Protein AF-A0AAV0MHI5-F1 (afdb_monomer_lite)

Secondary structure (DSSP, 8-state):
------HHHHHHHHHHHHHHHHTTS-HHHHHHHHHHHHHHHHHHHHHHHHHHHHHHHHGGGS----HHHHHHHHHHHHHHHHHHHHHHHHHHHHTTT-TTTHHHHHHHHHHHHHHHHHHHHHH---S-S-S----

pLDDT: mean 79.52, std 17.99, range [33.38, 97.94]

InterPro domains:
  IPR006501 Pectinesterase inhibitor domain [PF04043] (21-121)
  IPR006501 Pectinesterase inhibitor domain [SM00856] (3-121)
  IPR035513 Invertase/pectin methylesterase inhibitor domain superfamily [G3DSA:1.20.140.40] (9-124)
  IPR035513 Invertase/pectin methylesterase inhibitor domain superfamily [SSF101148] (19-124)
  IPR051955 Pectinesterase Inhibitor [PTHR31080] (26-121)

Radius of gyration: 19.54 Å; chains: 1; bounding box: 47×53×47 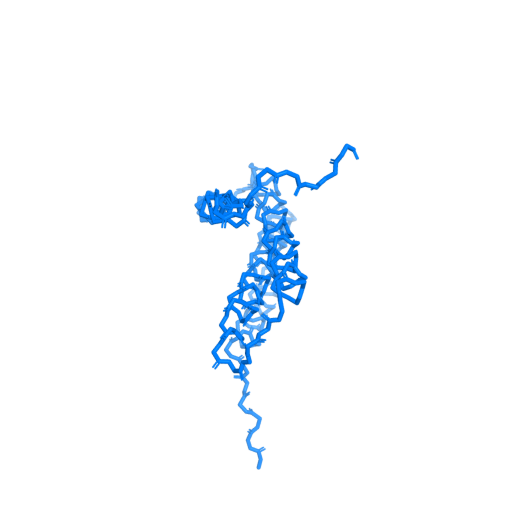Å

Structure (mmCIF, N/CA/C/O backbone):
data_AF-A0AAV0MHI5-F1
#
_entry.id   AF-A0AAV0MHI5-F1
#
loop_
_atom_site.group_PDB
_atom_site.id
_atom_site.type_symbol
_atom_site.label_atom_id
_atom_site.label_alt_id
_atom_site.label_comp_id
_atom_site.label_asym_id
_atom_site.label_entity_id
_atom_site.label_seq_id
_atom_site.pdbx_PDB_ins_code
_atom_site.Cartn_x
_atom_site.Cartn_y
_atom_site.Cartn_z
_atom_site.occupancy
_atom_site.B_iso_or_equiv
_atom_site.auth_seq_id
_atom_site.auth_comp_id
_atom_site.auth_asym_id
_atom_site.auth_atom_id
_atom_site.pdbx_PDB_model_num
ATOM 1 N N . MET A 1 1 ? 10.653 -30.980 13.758 1.00 33.38 1 MET A N 1
ATOM 2 C CA . MET A 1 1 ? 10.271 -29.552 13.690 1.00 33.38 1 MET A CA 1
ATOM 3 C C . MET A 1 1 ? 10.514 -29.053 12.274 1.00 33.38 1 MET A C 1
ATOM 5 O O . MET A 1 1 ? 11.602 -28.585 11.966 1.00 33.38 1 MET A O 1
ATOM 9 N N . GLU A 1 2 ? 9.534 -29.215 11.387 1.00 34.34 2 GLU A N 1
ATOM 10 C CA . GLU A 1 2 ? 9.604 -28.648 10.039 1.00 34.34 2 GLU A CA 1
ATOM 11 C C . GLU A 1 2 ? 9.382 -27.139 10.131 1.00 34.34 2 GLU A C 1
ATOM 13 O O . GLU A 1 2 ? 8.308 -26.674 10.524 1.00 34.34 2 GLU A O 1
ATOM 18 N N . ARG A 1 3 ? 10.409 -26.354 9.793 1.00 44.28 3 ARG A N 1
ATOM 19 C CA . ARG A 1 3 ? 10.233 -24.923 9.544 1.00 44.28 3 ARG A CA 1
ATOM 20 C C . ARG A 1 3 ? 9.360 -24.800 8.298 1.00 44.28 3 ARG A C 1
ATOM 22 O O . ARG A 1 3 ? 9.880 -24.840 7.187 1.00 44.28 3 ARG A O 1
ATOM 29 N N . ARG A 1 4 ? 8.041 -24.665 8.460 1.00 44.16 4 ARG A N 1
ATOM 30 C CA . ARG A 1 4 ? 7.186 -24.225 7.353 1.00 44.16 4 ARG A CA 1
ATOM 31 C C . ARG A 1 4 ? 7.701 -22.859 6.910 1.00 44.16 4 ARG A C 1
ATOM 33 O O . ARG A 1 4 ? 7.543 -21.876 7.633 1.00 44.16 4 ARG A O 1
ATOM 40 N N . LEU A 1 5 ? 8.357 -22.807 5.753 1.00 47.56 5 LEU A N 1
ATOM 41 C CA . LEU A 1 5 ? 8.692 -21.548 5.102 1.00 47.56 5 LEU A CA 1
ATOM 42 C C . LEU A 1 5 ? 7.381 -20.781 4.906 1.00 47.56 5 LEU A C 1
ATOM 44 O O . LEU A 1 5 ? 6.459 -21.273 4.257 1.00 47.56 5 LEU A O 1
ATOM 48 N N . HIS A 1 6 ? 7.279 -19.591 5.498 1.00 57.53 6 HIS A N 1
ATOM 49 C CA . HIS A 1 6 ? 6.133 -18.717 5.273 1.00 57.53 6 HIS A CA 1
ATOM 50 C C . HIS A 1 6 ? 6.045 -18.433 3.757 1.00 57.53 6 HIS A C 1
ATOM 52 O O . HIS A 1 6 ? 7.084 -18.145 3.160 1.00 57.53 6 HIS A O 1
ATOM 58 N N . PRO A 1 7 ? 4.867 -18.477 3.110 1.00 58.06 7 PRO A N 1
ATOM 59 C CA . PRO A 1 7 ? 4.738 -18.288 1.657 1.00 58.06 7 PRO A CA 1
ATOM 60 C C . PRO A 1 7 ? 5.420 -17.007 1.139 1.00 58.06 7 PRO A C 1
ATOM 62 O O . PRO A 1 7 ? 6.052 -17.012 0.085 1.00 58.06 7 PRO A O 1
ATOM 65 N N . LEU A 1 8 ? 5.396 -15.941 1.948 1.00 54.69 8 LEU A N 1
ATOM 66 C CA . LEU A 1 8 ? 6.099 -14.676 1.693 1.00 54.69 8 LEU A CA 1
ATOM 67 C C . LEU A 1 8 ? 7.632 -14.824 1.667 1.00 54.69 8 LEU A C 1
ATOM 69 O O . LEU A 1 8 ? 8.311 -14.179 0.876 1.00 54.69 8 LEU A O 1
ATOM 73 N N . GLN A 1 9 ? 8.204 -15.698 2.497 1.00 65.12 9 GLN A N 1
ATOM 74 C CA . GLN A 1 9 ? 9.649 -15.960 2.529 1.00 65.12 9 GLN A CA 1
ATOM 75 C C . GLN A 1 9 ? 10.115 -16.731 1.288 1.00 65.12 9 GLN A C 1
ATOM 77 O O . GLN A 1 9 ? 11.209 -16.474 0.781 1.00 65.12 9 GLN A O 1
ATOM 82 N N . LEU A 1 10 ? 9.269 -17.632 0.7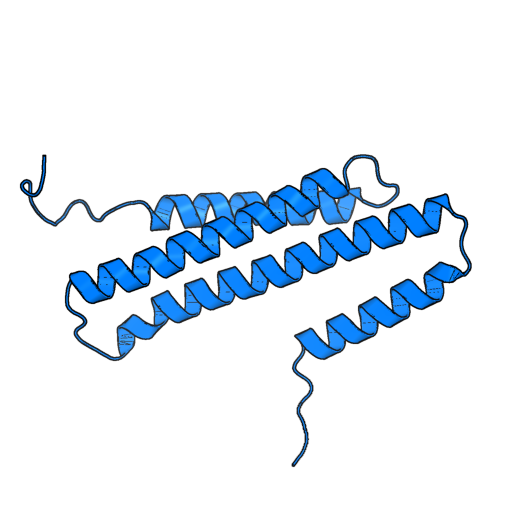75 1.00 58.91 10 LEU A N 1
ATOM 83 C CA . LEU A 1 10 ? 9.519 -18.351 -0.474 1.00 58.91 10 LEU A CA 1
ATOM 84 C C . LEU A 1 10 ? 9.454 -17.401 -1.683 1.00 58.91 10 LEU A C 1
ATOM 86 O O . LEU A 1 10 ? 10.345 -17.430 -2.529 1.00 58.91 10 LEU A O 1
ATOM 90 N N . GLN A 1 11 ? 8.471 -16.493 -1.721 1.00 63.03 11 GLN A N 1
ATOM 91 C CA . GLN A 1 11 ? 8.389 -15.450 -2.753 1.00 63.03 11 GLN A CA 1
ATOM 92 C C . GLN A 1 11 ? 9.590 -14.495 -2.722 1.00 63.03 11 GLN A C 1
ATOM 94 O O . GLN A 1 11 ? 10.148 -14.170 -3.772 1.00 63.03 11 GLN A O 1
ATOM 99 N N . ARG A 1 12 ? 10.048 -14.099 -1.528 1.00 67.00 12 ARG A N 1
ATOM 100 C CA . ARG A 1 12 ? 11.263 -13.285 -1.358 1.00 67.00 12 ARG A CA 1
ATOM 101 C C . ARG A 1 12 ? 12.512 -13.986 -1.895 1.00 67.00 12 ARG A C 1
ATOM 103 O O . ARG A 1 12 ? 13.326 -13.341 -2.553 1.00 67.00 12 ARG A O 1
ATOM 110 N N . HIS A 1 13 ? 12.654 -15.294 -1.670 1.00 68.00 13 HIS A N 1
ATOM 111 C CA . HIS A 1 13 ? 13.767 -16.076 -2.220 1.00 68.00 13 HIS A CA 1
ATOM 112 C C . HIS A 1 13 ? 13.701 -16.191 -3.745 1.00 68.00 13 HIS A C 1
ATOM 114 O O . HIS A 1 13 ? 14.692 -15.906 -4.413 1.00 68.00 13 HIS A O 1
ATOM 120 N N . ALA A 1 14 ? 12.539 -16.532 -4.307 1.00 68.88 14 ALA A N 1
ATOM 121 C CA . ALA A 1 14 ? 12.359 -16.626 -5.756 1.00 68.88 14 ALA A CA 1
ATOM 122 C C . ALA A 1 14 ? 12.661 -15.291 -6.466 1.00 68.88 14 ALA A C 1
ATOM 124 O O . ALA A 1 14 ? 13.328 -15.273 -7.498 1.00 68.88 14 ALA A O 1
ATOM 125 N N . ARG A 1 15 ? 12.263 -14.157 -5.872 1.00 68.62 15 ARG A N 1
ATOM 126 C CA . ARG A 1 15 ? 12.612 -12.812 -6.363 1.00 68.62 15 ARG A CA 1
ATOM 127 C C . ARG A 1 15 ? 14.110 -12.528 -6.358 1.00 68.62 15 ARG A C 1
ATOM 129 O O . ARG A 1 15 ? 14.610 -11.933 -7.307 1.00 68.62 15 ARG A O 1
ATOM 136 N N . ARG A 1 16 ? 14.826 -12.927 -5.301 1.00 69.62 16 ARG A N 1
ATOM 137 C CA . ARG A 1 16 ? 16.289 -12.761 -5.229 1.00 69.62 16 ARG A CA 1
ATOM 138 C C . ARG A 1 16 ? 16.995 -13.562 -6.318 1.00 69.62 16 ARG A C 1
ATOM 140 O O . ARG A 1 16 ? 17.931 -13.056 -6.926 1.00 69.62 16 ARG A O 1
ATOM 147 N N . LEU A 1 17 ? 16.520 -14.777 -6.585 1.00 70.81 17 LEU A N 1
ATOM 148 C CA . LEU A 1 17 ? 17.050 -15.620 -7.656 1.00 70.81 17 LEU A CA 1
ATOM 149 C C . LEU A 1 17 ? 16.790 -15.004 -9.038 1.00 70.81 17 LEU A C 1
ATOM 151 O O . LEU A 1 17 ? 17.706 -14.950 -9.851 1.00 70.81 17 LEU A O 1
ATOM 155 N N . LEU A 1 18 ? 15.594 -14.451 -9.268 1.00 70.31 18 LEU A N 1
ATOM 156 C CA . LEU A 1 18 ? 15.270 -13.731 -10.504 1.00 70.31 18 LEU A CA 1
ATOM 157 C C . LEU A 1 18 ? 16.198 -12.523 -10.731 1.00 70.31 18 LEU A C 1
ATOM 159 O O . LEU A 1 18 ? 16.702 -12.338 -11.835 1.00 70.31 18 LEU A O 1
ATOM 163 N N . TYR A 1 19 ? 16.469 -11.733 -9.686 1.00 65.94 19 TYR A N 1
ATOM 164 C CA . TYR A 1 19 ? 17.411 -10.608 -9.757 1.00 65.94 19 TYR A CA 1
ATOM 165 C C . TYR A 1 19 ? 18.838 -11.068 -10.090 1.00 65.94 19 TYR A C 1
ATOM 167 O O . TYR A 1 19 ? 19.507 -10.468 -10.928 1.00 65.94 19 TYR A O 1
ATOM 175 N N . ALA A 1 20 ? 19.290 -12.173 -9.489 1.00 68.81 20 ALA A N 1
ATOM 176 C CA . ALA A 1 20 ? 20.602 -12.743 -9.776 1.00 68.81 20 ALA A CA 1
ATOM 177 C C . ALA A 1 20 ? 20.733 -13.205 -11.238 1.00 68.81 20 ALA A C 1
ATOM 179 O O . ALA A 1 20 ? 21.796 -13.036 -11.825 1.00 68.81 20 ALA A O 1
ATOM 180 N N . SER A 1 21 ? 19.676 -13.725 -11.865 1.00 64.56 21 SER A N 1
ATOM 181 C CA . SER A 1 21 ? 19.699 -14.100 -13.289 1.00 64.56 21 SER A CA 1
ATOM 182 C C . SER A 1 21 ? 19.771 -12.892 -14.231 1.00 64.56 21 SER A C 1
ATOM 184 O O . SER A 1 21 ? 20.384 -12.981 -15.291 1.00 64.56 21 SER A O 1
ATOM 186 N N . LEU A 1 22 ? 19.209 -11.748 -13.831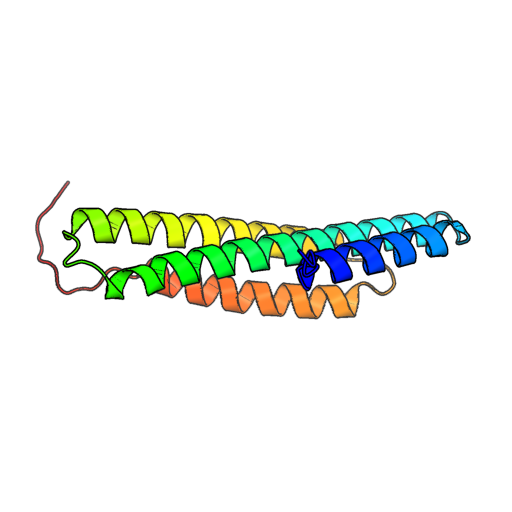 1.00 62.84 22 LEU A N 1
ATOM 187 C CA . LEU A 1 22 ? 19.245 -10.502 -14.607 1.00 62.84 22 LEU A CA 1
ATOM 188 C C . LEU A 1 22 ? 20.629 -9.830 -14.605 1.00 62.84 22 LEU A C 1
ATOM 190 O O . LEU A 1 22 ? 20.881 -8.976 -15.447 1.00 62.84 22 LEU A O 1
ATOM 194 N N . SER A 1 23 ? 21.550 -10.260 -13.731 1.00 60.94 23 SER A N 1
ATOM 195 C CA . SER A 1 23 ? 22.950 -9.793 -13.678 1.00 60.94 23 SER A CA 1
ATOM 196 C C . SER A 1 23 ? 23.748 -9.993 -14.979 1.00 60.94 23 SER A C 1
ATOM 198 O O . SER A 1 23 ? 24.799 -9.381 -15.145 1.00 60.94 23 SER A O 1
ATOM 200 N N . HIS A 1 24 ? 23.249 -10.822 -15.904 1.00 63.88 24 HIS A N 1
ATOM 201 C CA . HIS A 1 24 ? 23.832 -11.062 -17.230 1.00 63.88 24 HIS A CA 1
ATOM 202 C C . HIS A 1 24 ? 23.282 -10.127 -18.333 1.00 63.88 24 HIS A C 1
ATOM 204 O O . HIS A 1 24 ? 23.626 -10.297 -19.502 1.00 63.88 24 HIS A O 1
ATOM 210 N N . CYS A 1 25 ? 22.424 -9.158 -17.994 1.00 62.16 25 CYS A N 1
ATOM 211 C CA . CYS A 1 25 ? 21.810 -8.215 -18.937 1.00 62.16 25 CYS A CA 1
ATOM 212 C C . CYS A 1 25 ? 22.519 -6.842 -18.955 1.00 62.16 25 CYS A C 1
ATOM 214 O O . CYS A 1 25 ? 23.420 -6.573 -18.161 1.00 62.16 25 CYS A O 1
ATOM 216 N N . SER A 1 26 ? 22.131 -5.958 -19.883 1.00 71.44 26 SER A N 1
ATOM 217 C CA . SER A 1 26 ? 22.745 -4.631 -20.044 1.00 71.44 26 SER A CA 1
ATOM 218 C C . SER A 1 26 ? 22.549 -3.730 -18.808 1.00 71.44 26 SER A C 1
ATOM 220 O O . SER A 1 26 ? 21.620 -3.921 -18.028 1.00 71.44 26 SER A O 1
ATOM 222 N N . ASN A 1 27 ? 23.372 -2.686 -18.633 1.00 71.38 27 ASN A N 1
ATOM 223 C CA . ASN A 1 27 ? 23.247 -1.753 -17.494 1.00 71.38 27 ASN A CA 1
ATOM 224 C C . ASN A 1 27 ? 21.855 -1.095 -17.376 1.00 71.38 27 ASN A C 1
ATOM 226 O O . ASN A 1 27 ? 21.391 -0.811 -16.269 1.00 71.38 27 ASN A O 1
ATOM 230 N N . THR A 1 28 ? 21.177 -0.850 -18.500 1.00 67.44 28 THR A N 1
ATOM 231 C CA . THR A 1 28 ? 19.798 -0.340 -18.522 1.00 67.44 28 THR A CA 1
ATOM 232 C C . THR A 1 28 ? 18.800 -1.379 -18.026 1.00 67.44 28 THR A C 1
ATOM 234 O O . THR A 1 28 ? 17.899 -1.031 -17.261 1.00 67.44 28 THR A O 1
ATOM 237 N N . ASP A 1 29 ? 19.005 -2.649 -18.376 1.00 75.12 29 ASP A N 1
ATOM 238 C CA . ASP A 1 29 ? 18.179 -3.761 -17.899 1.00 75.12 29 ASP A CA 1
ATOM 239 C C . ASP A 1 29 ? 18.397 -4.010 -16.404 1.00 75.12 29 ASP A C 1
ATOM 241 O O . ASP A 1 29 ? 17.436 -4.251 -15.681 1.00 75.12 29 ASP A O 1
ATOM 245 N N . LEU A 1 30 ? 19.633 -3.867 -15.910 1.00 80.62 30 LEU A N 1
ATOM 246 C CA . LEU A 1 30 ? 19.952 -3.972 -14.481 1.00 80.62 30 LEU A CA 1
ATOM 247 C C . LEU A 1 30 ? 19.264 -2.883 -13.659 1.00 80.62 30 LEU A C 1
ATOM 249 O O . LEU A 1 30 ? 18.678 -3.169 -12.613 1.00 80.62 30 LEU A O 1
ATOM 253 N N . ARG A 1 31 ? 19.295 -1.631 -14.133 1.00 80.56 31 ARG A N 1
ATOM 254 C CA . ARG A 1 31 ? 18.601 -0.527 -13.461 1.00 80.56 31 ARG A CA 1
ATOM 255 C C . ARG A 1 31 ? 17.090 -0.746 -13.473 1.00 80.56 31 ARG A C 1
ATOM 257 O O . ARG A 1 31 ? 16.466 -0.616 -12.425 1.00 80.56 31 ARG A O 1
ATOM 264 N N . ALA A 1 32 ? 16.519 -1.124 -14.617 1.00 85.19 32 ALA A N 1
ATOM 265 C CA . ALA A 1 32 ? 15.099 -1.445 -14.717 1.00 85.19 32 ALA A CA 1
ATOM 266 C C . ALA A 1 32 ? 14.713 -2.592 -13.769 1.00 85.19 32 ALA A C 1
ATOM 268 O O . ALA A 1 32 ? 13.751 -2.469 -13.013 1.00 85.19 32 ALA A O 1
ATOM 269 N N . ALA A 1 33 ? 15.503 -3.667 -13.735 1.00 84.69 33 ALA A N 1
ATOM 270 C CA . ALA A 1 33 ? 15.313 -4.800 -12.838 1.00 84.69 33 ALA A CA 1
ATOM 271 C C . ALA A 1 33 ? 15.364 -4.399 -11.358 1.00 84.69 33 ALA A C 1
ATOM 273 O O . ALA A 1 33 ? 14.495 -4.815 -10.591 1.00 84.69 33 ALA A O 1
ATOM 274 N N . SER A 1 34 ? 16.337 -3.572 -10.958 1.00 86.81 34 SER A N 1
ATOM 275 C CA . SER A 1 34 ? 16.443 -3.050 -9.589 1.00 86.81 34 SER A CA 1
ATOM 276 C C . SER A 1 34 ? 15.221 -2.218 -9.221 1.00 86.81 34 SER A C 1
ATOM 278 O O . SER A 1 34 ? 14.599 -2.458 -8.195 1.00 86.81 34 SER A O 1
ATOM 280 N N . THR A 1 35 ? 14.809 -1.290 -10.084 1.00 90.62 35 THR A N 1
ATOM 281 C CA . THR A 1 35 ? 13.644 -0.442 -9.818 1.00 90.62 35 THR A CA 1
ATOM 282 C C . THR A 1 35 ? 12.351 -1.252 -9.715 1.00 90.62 35 THR A C 1
ATOM 284 O O . THR A 1 35 ? 11.521 -0.996 -8.840 1.00 90.62 35 THR A O 1
ATOM 287 N N . LEU A 1 36 ? 12.179 -2.263 -10.573 1.00 89.94 36 LEU A N 1
ATOM 288 C CA . LEU A 1 36 ? 11.056 -3.192 -10.469 1.00 89.94 36 LEU A CA 1
ATOM 289 C C . LEU A 1 36 ? 11.122 -3.984 -9.162 1.00 89.94 36 LEU A C 1
ATOM 291 O O . LEU A 1 36 ? 10.095 -4.107 -8.501 1.00 89.94 36 LEU A O 1
ATOM 295 N N . HIS A 1 37 ? 12.301 -4.470 -8.762 1.00 88.00 37 HIS A N 1
ATOM 296 C CA . HIS A 1 37 ? 12.513 -5.168 -7.492 1.00 88.00 37 HIS A CA 1
ATOM 297 C C . HIS A 1 37 ? 12.144 -4.301 -6.280 1.00 88.00 37 HIS A C 1
ATOM 299 O O . HIS A 1 37 ? 11.417 -4.765 -5.401 1.00 88.00 37 HIS A O 1
ATOM 305 N N . ASP A 1 38 ? 12.570 -3.041 -6.261 1.00 91.62 38 ASP A N 1
ATOM 306 C CA . ASP A 1 38 ? 12.280 -2.101 -5.176 1.00 91.62 38 ASP A CA 1
ATOM 307 C C . ASP A 1 38 ? 10.775 -1.815 -5.071 1.00 91.62 38 ASP A C 1
ATOM 309 O O . ASP A 1 38 ? 10.193 -1.864 -3.987 1.00 91.62 38 ASP A O 1
ATOM 313 N N . CYS A 1 39 ? 10.104 -1.598 -6.207 1.00 94.81 39 CYS A N 1
ATOM 314 C CA . CYS A 1 39 ? 8.648 -1.420 -6.269 1.00 94.81 39 CYS A CA 1
ATOM 315 C C . CYS A 1 39 ? 7.919 -2.648 -5.710 1.00 94.81 39 CYS A C 1
ATOM 317 O O . CYS A 1 39 ? 7.029 -2.558 -4.867 1.00 94.81 39 CYS A O 1
ATOM 319 N N . LEU A 1 40 ? 8.355 -3.821 -6.149 1.00 91.62 40 LEU A N 1
ATOM 320 C CA . LEU A 1 40 ? 7.866 -5.110 -5.706 1.00 91.62 40 LEU A CA 1
ATOM 321 C C . LEU A 1 40 ? 8.059 -5.308 -4.186 1.00 91.62 40 LEU A C 1
ATOM 323 O O . LEU A 1 40 ? 7.145 -5.804 -3.526 1.00 91.62 40 LEU A O 1
ATOM 327 N N . SER A 1 41 ? 9.183 -4.871 -3.611 1.00 91.75 41 SER A N 1
ATOM 328 C CA . SER A 1 41 ? 9.407 -4.873 -2.158 1.00 91.75 41 SER A CA 1
ATOM 329 C C . SER A 1 41 ? 8.502 -3.883 -1.418 1.00 91.75 41 SER A C 1
ATOM 331 O O . SER A 1 41 ? 8.005 -4.199 -0.339 1.00 91.75 41 SER A O 1
ATOM 333 N N . ASN A 1 42 ? 8.247 -2.704 -1.988 1.00 95.00 42 ASN A N 1
ATOM 334 C CA . ASN A 1 42 ? 7.309 -1.738 -1.411 1.00 95.00 42 ASN A CA 1
ATOM 335 C C . ASN A 1 42 ? 5.883 -2.304 -1.348 1.00 95.00 42 ASN A C 1
ATOM 337 O O . ASN A 1 42 ? 5.203 -2.127 -0.339 1.00 95.00 42 ASN A O 1
ATOM 341 N N . LEU A 1 43 ? 5.439 -3.032 -2.377 1.00 94.50 43 LEU A N 1
ATOM 342 C CA . LEU A 1 43 ? 4.130 -3.695 -2.363 1.00 94.50 43 LEU A CA 1
ATOM 343 C C . LEU A 1 43 ? 4.044 -4.808 -1.309 1.00 94.50 43 LEU A C 1
ATOM 345 O O . LEU A 1 43 ? 3.004 -4.947 -0.668 1.00 94.50 43 LEU A O 1
ATOM 349 N N . ASP A 1 44 ? 5.125 -5.563 -1.079 1.00 93.94 44 ASP A N 1
ATOM 350 C CA . ASP A 1 44 ? 5.169 -6.548 0.012 1.00 93.94 44 ASP A CA 1
ATOM 351 C C . ASP A 1 44 ? 5.011 -5.860 1.377 1.00 93.94 44 ASP A C 1
ATOM 353 O O . ASP A 1 44 ? 4.217 -6.306 2.204 1.00 93.94 44 ASP A O 1
ATOM 357 N N . ASN A 1 45 ? 5.727 -4.752 1.599 1.00 93.81 45 ASN A N 1
ATOM 358 C CA . ASN A 1 45 ? 5.615 -3.974 2.833 1.00 93.81 45 ASN A CA 1
ATOM 359 C C . ASN A 1 45 ? 4.195 -3.406 2.997 1.00 93.81 45 ASN A C 1
ATOM 361 O O . ASN A 1 45 ? 3.613 -3.506 4.072 1.00 93.81 45 ASN A O 1
ATOM 365 N N . ALA A 1 46 ? 3.592 -2.867 1.931 1.00 96.62 46 ALA A N 1
ATOM 366 C CA . ALA A 1 46 ? 2.204 -2.402 1.959 1.00 96.62 46 ALA A CA 1
ATOM 367 C C . ALA A 1 46 ? 1.227 -3.521 2.360 1.00 96.62 46 ALA A C 1
ATOM 369 O O . ALA A 1 46 ? 0.347 -3.308 3.195 1.00 96.62 46 ALA A O 1
ATOM 370 N N . ALA A 1 47 ? 1.410 -4.734 1.830 1.00 96.56 47 ALA A N 1
ATOM 371 C CA . ALA A 1 47 ? 0.591 -5.885 2.195 1.00 96.56 47 ALA A CA 1
ATOM 372 C C . ALA A 1 47 ? 0.737 -6.266 3.680 1.00 96.56 47 ALA A C 1
ATOM 374 O O . ALA A 1 47 ? -0.261 -6.605 4.322 1.00 96.56 47 ALA A O 1
ATOM 375 N N . GLU A 1 48 ? 1.947 -6.189 4.243 1.00 95.31 48 GLU A N 1
ATOM 376 C CA . GLU A 1 48 ? 2.188 -6.420 5.674 1.00 95.31 48 GLU A CA 1
ATOM 377 C C . GLU A 1 48 ? 1.452 -5.393 6.551 1.00 95.31 48 GLU A C 1
ATOM 379 O O . GLU A 1 48 ? 0.749 -5.787 7.486 1.00 95.31 48 GLU A O 1
ATOM 384 N N . GLU A 1 49 ? 1.512 -4.105 6.203 1.00 96.69 49 GLU A N 1
ATOM 385 C CA . GLU A 1 49 ? 0.812 -3.020 6.910 1.00 96.69 49 GLU A CA 1
ATOM 386 C C . GLU A 1 49 ? -0.721 -3.161 6.846 1.00 96.69 49 GLU A C 1
ATOM 388 O O . GLU A 1 49 ? -1.436 -2.996 7.846 1.00 96.69 49 GLU A O 1
ATOM 393 N N . ILE A 1 50 ? -1.255 -3.544 5.680 1.00 96.44 50 ILE A N 1
ATOM 394 C CA . ILE A 1 50 ? -2.687 -3.828 5.499 1.00 96.44 50 ILE A CA 1
ATOM 395 C C . ILE A 1 50 ? -3.097 -5.041 6.346 1.00 96.44 50 ILE A C 1
ATOM 397 O O . ILE A 1 50 ? -4.121 -5.013 7.035 1.00 96.44 50 ILE A O 1
ATOM 401 N N . CYS A 1 51 ? -2.293 -6.107 6.358 1.00 95.38 51 CYS A N 1
ATOM 402 C CA . CYS A 1 51 ? -2.557 -7.284 7.187 1.00 95.38 51 CYS A CA 1
ATOM 403 C C . CYS A 1 51 ? -2.511 -6.954 8.686 1.00 95.38 51 CYS A C 1
ATOM 405 O O . CYS A 1 51 ? -3.371 -7.423 9.442 1.00 95.38 51 CYS A O 1
ATOM 407 N N . GLY A 1 52 ? -1.560 -6.119 9.115 1.00 92.81 52 GLY A N 1
ATOM 408 C CA . GLY A 1 52 ? -1.496 -5.568 10.468 1.00 92.81 52 GLY A CA 1
ATOM 409 C C . GLY A 1 52 ? -2.784 -4.832 10.827 1.00 92.81 52 GLY A C 1
ATOM 410 O O . GLY A 1 52 ? -3.432 -5.152 11.828 1.00 92.81 52 GLY A O 1
ATOM 411 N N . SER A 1 53 ? -3.229 -3.935 9.947 1.00 93.50 53 SER A N 1
ATOM 412 C CA . SER A 1 53 ? -4.470 -3.164 10.094 1.00 93.50 53 SER A CA 1
ATOM 413 C C . SER A 1 53 ? -5.693 -4.066 10.269 1.00 93.50 53 SER A C 1
ATOM 415 O O . SER A 1 53 ? -6.491 -3.884 11.193 1.00 93.50 53 SER A O 1
ATOM 417 N N . LEU A 1 54 ? -5.818 -5.107 9.443 1.00 92.75 54 LEU A N 1
ATOM 418 C CA . LEU A 1 54 ? -6.894 -6.096 9.550 1.00 92.75 54 LEU A CA 1
ATOM 419 C C . LEU A 1 54 ? -6.838 -6.874 10.870 1.00 92.75 54 LEU A C 1
ATOM 421 O O . LEU A 1 54 ? -7.877 -7.110 11.491 1.00 92.75 54 LEU A O 1
ATOM 425 N N . LYS A 1 55 ? -5.643 -7.260 11.329 1.00 91.06 55 LYS A N 1
ATOM 426 C CA . LYS A 1 55 ? -5.460 -7.939 12.620 1.00 91.06 55 LYS A CA 1
ATOM 427 C C . LYS A 1 55 ? -5.908 -7.044 13.777 1.00 91.06 55 LYS A C 1
ATOM 429 O O . LYS A 1 55 ? -6.638 -7.517 14.647 1.00 91.06 55 LYS A O 1
ATOM 434 N N . GLN A 1 56 ? -5.554 -5.760 13.748 1.00 88.50 56 GLN A N 1
ATOM 435 C CA . GLN A 1 56 ? -5.970 -4.780 14.753 1.00 88.50 56 GLN A CA 1
ATOM 436 C C . GLN A 1 56 ? -7.490 -4.595 14.787 1.00 88.50 56 GLN A C 1
ATOM 438 O O . GLN A 1 56 ? -8.071 -4.516 15.868 1.00 88.50 56 GLN A O 1
ATOM 443 N N . MET A 1 57 ? -8.150 -4.600 13.623 1.00 86.50 57 MET A N 1
ATOM 444 C CA . MET A 1 57 ? -9.614 -4.551 13.534 1.00 86.50 57 MET A CA 1
ATOM 445 C C . MET A 1 57 ? -10.291 -5.832 14.046 1.00 86.50 57 MET A C 1
ATOM 447 O O . MET A 1 57 ? -11.359 -5.753 14.649 1.00 86.50 57 MET A O 1
ATOM 451 N N . ARG A 1 58 ? -9.686 -7.011 13.851 1.00 85.00 58 ARG A N 1
ATOM 452 C CA . ARG A 1 58 ? -10.238 -8.308 14.300 1.00 85.00 58 ARG A CA 1
ATOM 453 C C . ARG A 1 58 ? -10.105 -8.556 15.802 1.00 85.00 58 ARG A C 1
ATOM 455 O O . ARG A 1 58 ? -10.921 -9.281 16.364 1.00 85.00 58 ARG A O 1
ATOM 462 N N . GLN A 1 59 ? -9.135 -7.931 16.470 1.00 79.25 59 GLN A N 1
ATOM 463 C CA . GLN A 1 59 ? -8.942 -8.047 17.926 1.00 79.25 59 GLN A CA 1
ATOM 464 C C . GLN A 1 59 ? -10.152 -7.568 18.760 1.00 79.25 59 GLN A C 1
ATOM 466 O O . GLN A 1 59 ? -10.222 -7.842 19.955 1.00 79.25 59 GLN A O 1
ATOM 471 N N . ARG A 1 60 ? -11.150 -6.943 18.123 1.00 59.66 60 ARG A N 1
ATOM 472 C CA . ARG A 1 60 ? -12.447 -6.553 18.699 1.00 59.66 60 ARG A CA 1
ATOM 473 C C . ARG A 1 60 ? -13.286 -7.704 19.258 1.00 59.66 60 ARG A C 1
ATOM 475 O O . ARG A 1 60 ? -14.159 -7.451 20.078 1.00 59.66 60 ARG A O 1
ATOM 482 N N . GLY A 1 61 ? -13.046 -8.945 18.833 1.00 51.44 61 GLY A N 1
ATOM 483 C CA . GLY A 1 61 ? -13.825 -10.101 19.292 1.00 51.44 61 GLY A CA 1
ATOM 484 C C . GLY A 1 61 ? -13.535 -10.559 20.728 1.00 51.44 61 GLY A C 1
ATOM 485 O O . GLY A 1 61 ? -14.281 -11.384 21.242 1.00 51.44 61 GLY A O 1
ATOM 486 N N . ALA A 1 62 ? -12.470 -10.063 21.373 1.00 50.97 62 ALA A N 1
ATOM 487 C CA . ALA A 1 62 ? -11.963 -10.658 22.613 1.00 50.97 62 ALA A CA 1
ATOM 488 C C . ALA A 1 62 ? -12.262 -9.866 23.896 1.00 50.97 62 ALA A C 1
ATOM 490 O O . ALA A 1 62 ? -12.284 -10.456 24.972 1.00 50.97 62 ALA A O 1
ATOM 491 N N . THR A 1 63 ? -12.493 -8.553 23.835 1.00 49.47 63 THR A N 1
ATOM 492 C CA . THR A 1 63 ? -12.653 -7.745 25.052 1.00 49.47 63 THR A CA 1
ATOM 493 C C . THR A 1 63 ? -13.617 -6.587 24.835 1.00 49.47 63 THR A C 1
ATOM 495 O O . THR A 1 63 ? -13.617 -5.941 23.789 1.00 49.47 63 THR A O 1
ATOM 498 N N . ARG A 1 64 ? -14.437 -6.303 25.856 1.00 55.66 64 ARG A N 1
ATOM 499 C CA . ARG A 1 64 ? -15.239 -5.0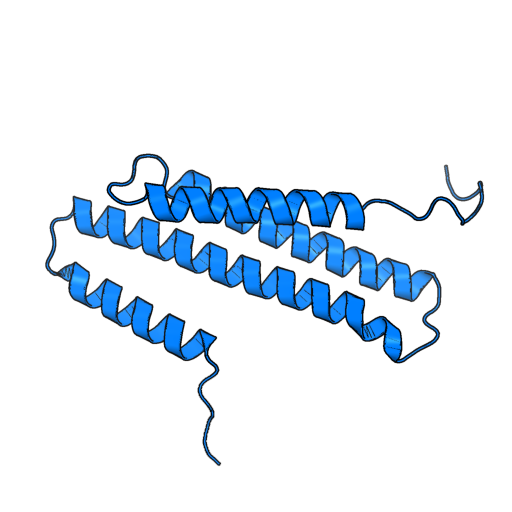76 26.009 1.00 55.66 64 ARG A CA 1
ATOM 500 C C . ARG A 1 64 ? -14.296 -3.872 26.158 1.00 55.66 64 ARG A C 1
ATOM 502 O O . ARG A 1 64 ? -14.186 -3.292 27.233 1.00 55.66 64 ARG A O 1
ATOM 509 N N . ALA A 1 65 ? -13.535 -3.569 25.111 1.00 58.56 65 ALA A N 1
ATOM 510 C CA . ALA A 1 65 ? -12.537 -2.518 25.112 1.00 58.56 65 ALA A CA 1
ATOM 511 C C . ALA A 1 65 ? -13.231 -1.171 25.346 1.00 58.56 65 ALA A C 1
ATOM 513 O O . ALA A 1 65 ? -14.232 -0.859 24.698 1.00 58.56 65 ALA A O 1
ATOM 514 N N . SER A 1 66 ? -12.710 -0.387 26.292 1.00 71.00 66 SER A N 1
ATOM 515 C CA . SER A 1 66 ? -13.164 0.983 26.530 1.00 71.00 66 SER A CA 1
ATOM 516 C C . SER A 1 66 ? -13.087 1.805 25.235 1.00 71.00 66 SER A C 1
ATOM 518 O O . SER A 1 66 ? -12.316 1.492 24.322 1.00 71.00 66 SER A O 1
ATOM 520 N N . GLY A 1 67 ? -13.863 2.891 25.144 1.00 76.69 67 GLY A N 1
ATOM 521 C CA . GLY A 1 67 ? -13.820 3.783 23.978 1.00 76.69 67 GLY A CA 1
ATOM 522 C C . GLY A 1 67 ? -12.411 4.318 23.677 1.00 76.69 67 GLY A C 1
ATOM 523 O O . GLY A 1 67 ? -12.073 4.558 22.521 1.00 76.69 67 GLY A O 1
ATOM 524 N N . GLU A 1 68 ? -11.560 4.439 24.694 1.00 80.56 68 GLU A N 1
ATOM 525 C CA . GLU A 1 68 ? -10.158 4.834 24.555 1.00 80.56 68 GLU A CA 1
ATOM 526 C C . GLU A 1 68 ? -9.289 3.737 23.931 1.00 80.56 68 GLU A C 1
ATOM 528 O O . GLU A 1 68 ? -8.576 4.001 22.961 1.00 80.56 68 GLU A O 1
ATOM 533 N N . ALA A 1 69 ? -9.414 2.490 24.396 1.00 80.56 69 ALA A N 1
ATOM 534 C CA . ALA A 1 69 ? -8.727 1.356 23.785 1.00 80.56 69 ALA A CA 1
ATOM 535 C C . ALA A 1 69 ? -9.135 1.198 22.312 1.00 80.56 69 ALA A C 1
ATOM 537 O O . ALA A 1 69 ? -8.282 1.017 21.448 1.00 80.56 69 ALA A O 1
ATOM 538 N N . PHE A 1 70 ? -10.420 1.372 21.991 1.00 81.12 70 PHE A N 1
ATOM 539 C CA . PHE A 1 70 ? -10.894 1.397 20.607 1.00 81.12 70 PHE A CA 1
ATOM 540 C C . PHE A 1 70 ? -10.244 2.511 19.778 1.00 81.12 70 PHE A C 1
ATOM 542 O O . PHE A 1 70 ? -9.829 2.274 18.643 1.00 81.12 70 PHE A O 1
ATOM 549 N N . ARG A 1 71 ? -10.149 3.730 20.324 1.00 84.00 71 ARG A N 1
ATOM 550 C CA . ARG A 1 71 ? -9.512 4.865 19.641 1.00 84.00 71 ARG A CA 1
ATOM 551 C C . ARG A 1 71 ? -8.040 4.594 19.359 1.00 84.00 71 ARG A C 1
ATOM 553 O O . ARG A 1 71 ? -7.604 4.865 18.246 1.00 84.00 71 ARG A O 1
ATOM 560 N N . PHE A 1 72 ? -7.317 4.024 20.319 1.00 85.06 72 PHE A N 1
ATOM 561 C CA . PHE A 1 72 ? -5.910 3.660 20.157 1.00 85.06 72 PHE A CA 1
ATOM 562 C C . PHE A 1 72 ? -5.711 2.559 19.101 1.00 85.06 72 PHE A C 1
ATOM 564 O O . PHE A 1 72 ? -4.858 2.658 18.220 1.00 85.06 72 PHE A O 1
ATOM 571 N N . GLN A 1 73 ? -6.557 1.528 19.109 1.00 86.88 73 GLN A N 1
ATOM 572 C CA . GLN A 1 73 ? -6.539 0.511 18.055 1.00 86.88 73 GLN A CA 1
ATOM 573 C C . GLN A 1 73 ? -6.819 1.130 16.680 1.00 86.88 73 GLN A C 1
ATOM 575 O O . GLN A 1 73 ? -6.165 0.793 15.695 1.00 86.88 73 GLN A O 1
ATOM 580 N N . MET A 1 74 ? -7.774 2.058 16.606 1.00 89.88 74 MET A N 1
ATOM 581 C CA . MET A 1 74 ? -8.116 2.728 15.358 1.00 89.88 74 MET A CA 1
ATOM 582 C C . MET A 1 74 ? -7.002 3.661 14.867 1.00 89.88 74 MET A C 1
ATOM 584 O O . MET A 1 74 ? -6.800 3.756 13.657 1.00 89.88 74 MET A O 1
ATOM 588 N N . SER A 1 75 ? -6.245 4.305 15.764 1.00 91.06 75 SER A N 1
ATOM 589 C CA . SER A 1 75 ? -5.065 5.076 15.360 1.00 91.06 75 SER A CA 1
ATOM 590 C C . SER A 1 75 ? -3.980 4.185 14.760 1.00 91.06 75 SER A C 1
ATOM 592 O O . SER A 1 75 ? -3.408 4.570 13.748 1.00 91.06 75 SER A O 1
ATOM 594 N N . ASN A 1 76 ? -3.761 2.969 15.279 1.00 91.62 76 ASN A N 1
ATOM 595 C CA . ASN A 1 76 ? -2.817 2.020 14.667 1.00 91.62 76 ASN A CA 1
ATOM 596 C C . ASN A 1 76 ? -3.247 1.633 13.246 1.00 91.62 76 ASN A C 1
ATOM 598 O O . ASN A 1 76 ? -2.431 1.666 12.330 1.00 91.62 76 ASN A O 1
ATOM 602 N N . VAL A 1 77 ? -4.541 1.347 13.044 1.00 93.81 77 VAL A N 1
ATOM 603 C CA . VAL A 1 77 ? -5.102 1.075 11.706 1.00 93.81 77 VAL A CA 1
ATOM 604 C C . VAL A 1 77 ? -4.847 2.251 10.763 1.00 93.81 77 VAL A C 1
ATOM 606 O O . VAL A 1 77 ? -4.407 2.055 9.638 1.00 93.81 77 VAL A O 1
ATOM 609 N N . GLN A 1 78 ? -5.101 3.484 11.205 1.00 94.44 78 GLN A N 1
ATOM 610 C CA . GLN A 1 78 ? -4.878 4.670 10.374 1.00 94.44 78 GLN A CA 1
ATOM 611 C C . GLN A 1 78 ? -3.398 4.872 10.031 1.00 94.44 78 GLN A C 1
ATOM 613 O O . GLN A 1 78 ? -3.090 5.226 8.893 1.00 94.44 78 GLN A O 1
ATOM 618 N N . THR A 1 79 ? -2.492 4.636 10.981 1.00 95.31 79 THR A N 1
ATOM 619 C CA . THR A 1 79 ? -1.044 4.732 10.763 1.00 95.31 79 THR A CA 1
ATOM 620 C C . THR A 1 79 ? -0.577 3.713 9.733 1.00 95.31 79 THR A C 1
ATOM 622 O O . THR A 1 79 ? -0.032 4.105 8.705 1.00 95.31 79 THR A O 1
ATOM 625 N N . TRP A 1 80 ? -0.850 2.427 9.948 1.00 97.38 80 TRP A N 1
ATOM 626 C CA . TRP A 1 80 ? -0.398 1.356 9.055 1.00 97.38 80 TRP A CA 1
ATOM 627 C C . TRP A 1 80 ? -0.996 1.485 7.651 1.00 97.38 80 TRP A C 1
ATOM 629 O O . TRP A 1 80 ? -0.274 1.406 6.662 1.00 97.38 80 TRP A O 1
ATOM 639 N N . MET A 1 81 ? -2.282 1.828 7.530 1.00 97.12 81 MET A N 1
ATOM 640 C CA . MET A 1 81 ? -2.887 2.121 6.223 1.00 97.12 81 MET A CA 1
ATOM 641 C C . MET A 1 81 ? -2.253 3.339 5.528 1.00 97.12 81 MET A C 1
ATOM 643 O O . MET A 1 81 ? -2.170 3.363 4.303 1.00 97.12 81 MET A O 1
ATOM 647 N N . SER A 1 82 ? -1.794 4.348 6.279 1.00 97.06 82 SER A N 1
ATOM 648 C CA . SER A 1 82 ? -1.073 5.492 5.697 1.00 97.06 82 SER A CA 1
ATOM 649 C C . SER A 1 82 ? 0.322 5.085 5.209 1.00 97.06 82 SER A C 1
ATOM 651 O O . SER A 1 82 ? 0.723 5.509 4.130 1.00 97.06 82 SER A O 1
ATOM 653 N N . VAL A 1 83 ? 1.029 4.218 5.945 1.00 97.44 83 VAL A N 1
ATOM 654 C CA . VAL A 1 83 ? 2.327 3.657 5.521 1.00 97.44 83 VAL A CA 1
ATOM 655 C C . VAL A 1 83 ? 2.169 2.790 4.270 1.00 97.44 83 VAL A C 1
ATOM 657 O O . VAL A 1 83 ? 2.942 2.943 3.324 1.00 97.44 83 VAL A O 1
ATOM 660 N N . ALA A 1 84 ? 1.139 1.938 4.214 1.00 97.69 84 ALA A N 1
ATOM 661 C CA . ALA A 1 84 ? 0.820 1.146 3.025 1.00 97.69 84 ALA A CA 1
ATOM 662 C C . ALA A 1 84 ? 0.642 2.037 1.787 1.00 97.69 84 ALA A C 1
ATOM 664 O O . ALA A 1 84 ? 1.261 1.790 0.751 1.00 97.69 84 ALA A O 1
ATOM 665 N N . LEU A 1 85 ? -0.118 3.126 1.934 1.00 97.94 85 LEU A N 1
ATOM 666 C CA . LEU A 1 85 ? -0.355 4.081 0.857 1.00 97.94 85 LEU A CA 1
ATOM 667 C C . LEU A 1 85 ? 0.941 4.757 0.387 1.00 97.94 85 LEU A C 1
ATOM 669 O O . LEU A 1 85 ? 1.158 4.910 -0.814 1.00 97.94 85 LEU A O 1
ATOM 673 N N . THR A 1 86 ? 1.826 5.132 1.316 1.00 97.62 86 THR A N 1
ATOM 674 C CA . THR A 1 86 ? 3.143 5.703 0.994 1.00 97.62 86 THR A CA 1
ATOM 675 C C . THR A 1 86 ? 4.031 4.714 0.236 1.00 97.62 86 THR A C 1
ATOM 677 O O . THR A 1 86 ? 4.709 5.109 -0.716 1.00 97.62 86 THR A O 1
ATOM 680 N N . ASN A 1 87 ? 4.010 3.431 0.603 1.00 97.00 87 ASN A N 1
ATOM 681 C CA . ASN A 1 87 ? 4.757 2.387 -0.099 1.00 97.00 87 ASN A CA 1
ATOM 682 C C . ASN A 1 87 ? 4.243 2.199 -1.538 1.00 97.00 87 ASN A C 1
ATOM 684 O O . ASN A 1 87 ? 5.031 2.169 -2.487 1.00 97.00 87 ASN A O 1
ATOM 688 N N . GLU A 1 88 ? 2.923 2.139 -1.724 1.00 97.75 88 GLU A N 1
ATOM 689 C CA . GLU A 1 88 ? 2.281 2.051 -3.043 1.00 97.75 88 GLU A CA 1
ATOM 690 C C . GLU A 1 88 ? 2.581 3.293 -3.899 1.00 97.75 88 GLU A C 1
ATOM 692 O O . GLU A 1 88 ? 2.916 3.178 -5.081 1.00 97.75 88 GLU A O 1
ATOM 697 N N . GLU A 1 89 ? 2.545 4.488 -3.305 1.00 97.62 89 GLU A N 1
ATOM 698 C CA . GLU A 1 89 ? 2.902 5.735 -3.982 1.00 97.62 89 GLU A CA 1
ATOM 699 C C . GLU A 1 89 ? 4.373 5.743 -4.419 1.00 97.62 89 GLU A C 1
ATOM 701 O O . GLU A 1 89 ? 4.666 6.046 -5.578 1.00 97.62 89 GLU A O 1
ATOM 706 N N . THR A 1 90 ? 5.288 5.341 -3.536 1.00 95.56 90 THR A N 1
ATOM 707 C CA . THR A 1 90 ? 6.725 5.2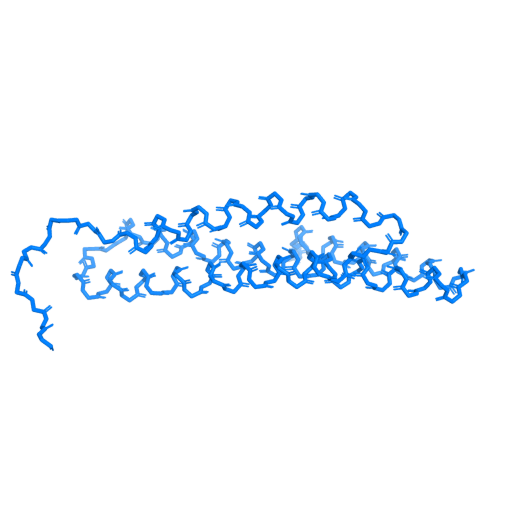27 -3.834 1.00 95.56 90 THR A CA 1
ATOM 708 C C . THR A 1 90 ? 6.973 4.257 -4.986 1.00 95.56 90 THR A C 1
ATOM 710 O O . THR A 1 90 ? 7.707 4.581 -5.917 1.00 95.56 90 THR A O 1
ATOM 713 N N . CYS A 1 91 ? 6.302 3.102 -4.978 1.00 96.38 91 CYS A N 1
ATOM 714 C CA . CYS A 1 91 ? 6.354 2.120 -6.060 1.00 96.38 91 CYS A CA 1
ATOM 715 C C . CYS A 1 91 ? 5.882 2.734 -7.388 1.00 96.38 91 CYS A C 1
ATOM 717 O O . CYS A 1 91 ? 6.635 2.735 -8.361 1.00 96.38 91 CYS A O 1
ATOM 719 N N . THR A 1 92 ? 4.689 3.347 -7.428 1.00 96.69 92 THR A N 1
ATOM 720 C CA . THR A 1 92 ? 4.167 3.953 -8.668 1.00 96.69 92 THR A CA 1
ATOM 721 C C . THR A 1 92 ? 5.062 5.056 -9.229 1.00 96.69 92 THR A C 1
ATOM 723 O O . THR A 1 92 ? 5.201 5.137 -10.445 1.00 96.69 92 THR A O 1
ATOM 726 N N . LYS A 1 93 ? 5.687 5.882 -8.378 1.00 94.44 93 LYS A N 1
ATOM 727 C CA . LYS A 1 93 ? 6.655 6.903 -8.812 1.00 94.44 93 LYS A CA 1
ATOM 728 C C . LYS A 1 93 ? 7.949 6.275 -9.326 1.00 94.44 93 LYS A C 1
ATOM 730 O O . LYS A 1 93 ? 8.486 6.743 -10.321 1.00 94.44 93 LYS A O 1
ATOM 735 N N . GLY A 1 94 ? 8.423 5.210 -8.679 1.00 91.56 94 GLY A N 1
ATOM 736 C CA . GLY A 1 94 ? 9.672 4.538 -9.035 1.00 91.56 94 GLY A CA 1
ATOM 737 C C . GLY A 1 94 ? 9.643 3.884 -10.416 1.00 91.56 94 GLY A C 1
ATOM 738 O O . GLY A 1 94 ? 10.624 3.971 -11.141 1.00 91.56 94 GLY A O 1
ATOM 739 N N . VAL A 1 95 ? 8.525 3.268 -10.815 1.00 93.19 95 VAL A N 1
ATOM 740 C CA . VAL A 1 95 ? 8.443 2.522 -12.092 1.00 93.19 95 VAL A CA 1
ATOM 741 C C . VAL A 1 95 ? 7.963 3.346 -13.289 1.00 93.19 95 VAL A C 1
ATOM 743 O O . VAL A 1 95 ? 7.866 2.813 -14.397 1.00 93.19 95 VAL A O 1
ATOM 746 N N . GLN A 1 96 ? 7.654 4.632 -13.108 1.00 89.31 96 GLN A N 1
ATOM 747 C CA . GLN A 1 96 ? 7.305 5.507 -14.229 1.00 89.31 96 GLN A CA 1
ATOM 748 C C . GLN A 1 96 ? 8.486 5.627 -15.198 1.00 89.31 96 GLN A C 1
ATOM 750 O O . GLN A 1 96 ? 9.598 5.961 -14.804 1.00 89.31 96 GLN A O 1
ATOM 755 N N . GLY A 1 97 ? 8.242 5.345 -16.480 1.00 84.00 97 GLY A N 1
ATOM 756 C CA . GLY A 1 97 ? 9.280 5.400 -17.515 1.00 84.00 97 GLY A CA 1
ATOM 757 C C . GLY A 1 97 ? 10.256 4.216 -17.518 1.00 84.00 97 GLY A C 1
ATOM 758 O O . GLY A 1 97 ? 11.198 4.220 -18.306 1.00 84.00 97 GLY A O 1
ATOM 759 N N . VAL A 1 98 ? 10.038 3.189 -16.689 1.00 85.81 98 VAL A N 1
ATOM 760 C CA . VAL A 1 98 ? 10.840 1.957 -16.702 1.00 85.81 98 VAL A CA 1
ATOM 761 C C . VAL A 1 98 ? 10.285 0.979 -17.741 1.00 85.81 98 VAL A C 1
ATOM 763 O O . VAL A 1 98 ? 9.093 0.659 -17.735 1.00 85.81 98 VAL A O 1
ATOM 76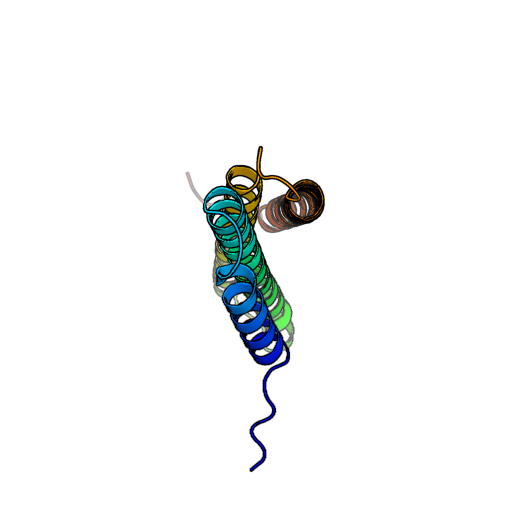6 N N . GLY A 1 99 ? 11.151 0.466 -18.621 1.00 79.44 99 GLY A N 1
ATOM 767 C CA . GLY A 1 99 ? 10.792 -0.579 -19.585 1.00 79.44 99 GLY A CA 1
ATOM 768 C C . GLY A 1 99 ? 10.202 -1.808 -18.884 1.00 79.44 99 GLY A C 1
ATOM 769 O O . GLY A 1 99 ? 10.794 -2.335 -17.948 1.00 79.44 99 GLY A O 1
ATOM 770 N N . GLY A 1 100 ? 9.001 -2.234 -19.291 1.00 76.25 100 GLY A N 1
ATOM 771 C CA . GLY A 1 100 ? 8.275 -3.341 -18.647 1.00 76.25 100 GLY A CA 1
ATOM 772 C C . GLY A 1 100 ? 7.563 -2.990 -17.328 1.00 76.25 100 GLY A C 1
ATOM 773 O O . GLY A 1 100 ? 6.864 -3.835 -16.771 1.00 76.25 100 GLY A O 1
ATOM 774 N N . GLY A 1 101 ? 7.659 -1.747 -16.842 1.00 83.50 101 GLY A N 1
ATOM 775 C CA . GLY A 1 101 ? 7.063 -1.310 -15.572 1.00 83.50 101 GLY A CA 1
ATOM 776 C C . GLY A 1 101 ? 5.554 -1.076 -15.590 1.00 83.50 101 GLY A C 1
ATOM 777 O O . GLY A 1 101 ? 4.945 -0.991 -14.527 1.00 83.50 101 GLY A O 1
ATOM 778 N N . MET A 1 102 ? 4.919 -1.031 -16.765 1.00 87.38 102 MET A N 1
ATOM 779 C CA . MET A 1 102 ? 3.490 -0.706 -16.898 1.00 87.38 102 MET A CA 1
ATOM 780 C C . MET A 1 102 ? 2.565 -1.673 -16.150 1.00 87.38 102 MET A C 1
ATOM 782 O O . MET A 1 102 ? 1.602 -1.238 -15.519 1.00 87.38 102 MET A O 1
ATOM 786 N N . ALA A 1 103 ? 2.862 -2.975 -16.172 1.00 87.62 103 ALA A N 1
ATOM 787 C CA . ALA A 1 103 ? 2.057 -3.965 -15.456 1.00 87.62 103 ALA A CA 1
ATOM 788 C C . ALA A 1 103 ? 2.158 -3.785 -13.931 1.00 87.62 103 ALA A C 1
ATOM 790 O O . ALA A 1 103 ? 1.147 -3.843 -13.229 1.00 87.62 103 ALA A O 1
ATOM 791 N N . VAL A 1 104 ? 3.367 -3.515 -13.423 1.00 89.62 104 VAL A N 1
ATOM 792 C CA . VAL A 1 104 ? 3.604 -3.252 -11.995 1.00 89.62 104 VAL A CA 1
ATOM 793 C C . VAL A 1 104 ? 2.953 -1.933 -11.583 1.00 89.62 104 VAL A C 1
ATOM 795 O O . VAL A 1 104 ? 2.278 -1.882 -10.557 1.00 89.62 104 VAL A O 1
ATOM 798 N N . TYR A 1 105 ? 3.073 -0.898 -12.415 1.00 93.88 105 TYR A N 1
ATOM 799 C CA . TYR A 1 105 ? 2.430 0.394 -12.205 1.00 93.88 105 TYR A CA 1
ATOM 800 C C . TYR A 1 105 ? 0.911 0.256 -12.068 1.00 93.88 105 TYR A C 1
ATOM 802 O O . TYR A 1 105 ? 0.342 0.762 -11.104 1.00 93.88 105 TYR A O 1
ATOM 810 N N . ALA A 1 106 ? 0.257 -0.458 -12.992 1.00 93.00 106 ALA A N 1
ATOM 811 C CA . ALA A 1 106 ? -1.193 -0.641 -12.972 1.00 93.00 106 ALA A CA 1
ATOM 812 C C . ALA A 1 106 ? -1.666 -1.313 -11.673 1.00 93.00 106 ALA A C 1
ATOM 814 O O . ALA A 1 106 ? -2.613 -0.843 -11.045 1.00 93.00 106 ALA A O 1
ATOM 815 N N . ARG A 1 107 ? -0.961 -2.361 -11.223 1.00 91.62 107 ARG A N 1
ATOM 816 C CA . ARG A 1 107 ? -1.268 -3.055 -9.962 1.00 91.62 107 ARG A CA 1
ATOM 817 C C . ARG A 1 107 ? -1.019 -2.189 -8.732 1.00 91.62 107 ARG A C 1
ATOM 819 O O . ARG A 1 107 ? -1.847 -2.174 -7.827 1.00 91.62 107 ARG A O 1
ATOM 826 N N . ALA A 1 108 ? 0.082 -1.443 -8.705 1.00 95.00 108 ALA A N 1
ATOM 827 C CA . ALA A 1 108 ? 0.388 -0.536 -7.603 1.00 95.00 108 ALA A CA 1
ATOM 828 C C . ALA A 1 108 ? -0.617 0.628 -7.522 1.00 95.00 108 ALA A C 1
ATOM 830 O O . ALA A 1 108 ? -1.034 1.013 -6.432 1.00 95.00 108 ALA A O 1
ATOM 831 N N . ALA A 1 109 ? -1.061 1.159 -8.664 1.00 96.62 109 ALA A N 1
ATOM 832 C CA . ALA A 1 109 ? -2.080 2.204 -8.726 1.00 96.62 109 ALA A CA 1
ATOM 833 C C . ALA A 1 109 ? -3.461 1.702 -8.271 1.00 96.62 109 ALA A C 1
ATOM 835 O O . ALA A 1 109 ? -4.170 2.413 -7.558 1.00 96.62 109 ALA A O 1
ATOM 836 N N . GLU A 1 110 ? -3.828 0.477 -8.648 1.00 96.25 110 GLU A N 1
ATOM 837 C CA . GLU A 1 110 ? -5.042 -0.193 -8.180 1.00 96.25 110 GLU A CA 1
ATOM 838 C C . GLU A 1 110 ? -5.019 -0.384 -6.653 1.00 96.25 110 GLU A C 1
ATOM 840 O O . GLU A 1 110 ? -5.959 0.028 -5.969 1.00 96.25 110 GLU A O 1
ATOM 845 N N . ALA A 1 111 ? -3.917 -0.907 -6.104 1.00 95.88 111 ALA A N 1
ATOM 846 C CA . ALA A 1 111 ? -3.730 -1.068 -4.661 1.00 95.88 111 ALA A CA 1
ATOM 847 C C . ALA A 1 111 ? -3.852 0.275 -3.915 1.00 95.88 111 ALA A C 1
ATOM 849 O O . ALA A 1 111 ? -4.671 0.403 -3.002 1.00 95.88 111 ALA A O 1
ATOM 850 N N . LYS A 1 112 ? -3.175 1.318 -4.416 1.00 97.69 112 LYS A N 1
ATOM 851 C CA . LYS A 1 112 ? -3.257 2.697 -3.905 1.00 97.69 112 LYS A CA 1
ATOM 852 C C . LYS A 1 112 ? -4.689 3.217 -3.796 1.00 97.69 112 LYS A C 1
ATOM 854 O O . LYS A 1 112 ? -5.048 3.868 -2.807 1.00 97.69 112 LYS A O 1
ATOM 859 N N . ASN A 1 113 ? -5.523 2.943 -4.799 1.00 97.31 113 ASN A N 1
ATOM 860 C CA . ASN A 1 113 ? -6.925 3.358 -4.790 1.00 97.31 113 ASN A CA 1
ATOM 861 C C . ASN A 1 113 ? -7.706 2.653 -3.674 1.00 97.31 113 ASN A C 1
ATOM 863 O O . ASN A 1 113 ? -8.410 3.316 -2.908 1.00 97.31 113 ASN A O 1
ATOM 867 N N . TYR A 1 114 ? -7.549 1.334 -3.533 1.00 96.81 114 TYR A N 1
ATOM 868 C CA . TYR A 1 114 ? -8.205 0.577 -2.465 1.00 96.81 114 TYR A CA 1
ATOM 869 C C . TYR A 1 114 ? -7.747 1.020 -1.074 1.00 96.81 114 TYR A C 1
ATOM 871 O O . TYR A 1 114 ? -8.588 1.263 -0.203 1.00 96.81 114 TYR A O 1
ATOM 879 N N . THR A 1 115 ? -6.442 1.202 -0.876 1.00 97.06 115 THR A N 1
ATOM 880 C CA . THR A 1 115 ? -5.858 1.678 0.383 1.00 97.06 115 THR A CA 1
ATOM 881 C C . THR A 1 115 ? -6.383 3.067 0.746 1.00 97.06 115 THR A C 1
ATOM 883 O O . THR A 1 115 ? -6.793 3.292 1.886 1.00 97.06 115 THR A O 1
ATOM 886 N N . SER A 1 116 ? -6.484 3.980 -0.226 1.00 96.75 116 SER A N 1
ATOM 887 C CA . SER A 1 116 ? -7.048 5.324 -0.021 1.00 96.75 116 SER A CA 1
ATOM 888 C C . SER A 1 116 ? -8.516 5.285 0.413 1.00 96.75 116 SER A C 1
ATOM 890 O O . SER A 1 116 ? -8.899 5.968 1.366 1.00 96.75 116 SER A O 1
ATOM 892 N N . ILE A 1 117 ? -9.341 4.463 -0.248 1.00 95.69 117 ILE A N 1
ATOM 893 C CA . ILE A 1 117 ? -10.759 4.282 0.104 1.00 95.69 117 ILE A CA 1
ATOM 894 C C . ILE A 1 117 ? -10.882 3.725 1.525 1.00 95.69 117 ILE A C 1
ATOM 896 O O . ILE A 1 117 ? -11.621 4.267 2.351 1.00 95.69 117 ILE A O 1
ATOM 900 N N . ALA A 1 118 ? -10.133 2.669 1.836 1.00 94.56 118 ALA A N 1
ATOM 901 C CA . ALA A 1 118 ? -10.147 2.047 3.152 1.00 94.56 118 ALA A CA 1
ATOM 902 C C . ALA A 1 118 ? -9.679 3.016 4.251 1.00 94.56 118 ALA A C 1
ATOM 904 O O . ALA A 1 118 ? -10.300 3.088 5.312 1.00 94.56 118 ALA A O 1
ATOM 905 N N . LEU A 1 119 ? -8.647 3.824 3.991 1.00 94.69 119 LEU A N 1
ATOM 906 C CA . LEU A 1 119 ? -8.171 4.843 4.924 1.00 94.69 119 LEU A CA 1
ATOM 907 C C . LEU A 1 119 ? -9.207 5.954 5.146 1.00 94.69 119 LEU A C 1
ATOM 909 O O . LEU A 1 119 ? -9.396 6.397 6.280 1.00 94.69 119 LEU A O 1
ATOM 913 N N . ALA A 1 120 ? -9.915 6.385 4.100 1.00 94.31 120 ALA A N 1
ATOM 914 C CA . ALA A 1 120 ? -11.002 7.355 4.228 1.00 94.31 120 ALA A CA 1
ATOM 915 C C . ALA A 1 120 ? -12.130 6.822 5.127 1.00 94.31 120 ALA A C 1
ATOM 917 O O . ALA A 1 120 ? -12.616 7.535 6.008 1.00 94.31 120 ALA A O 1
ATOM 918 N N . LEU A 1 121 ? -12.498 5.547 4.967 1.00 91.12 121 LEU A N 1
ATOM 919 C CA . LEU A 1 121 ? -13.463 4.877 5.842 1.00 91.12 121 LEU A CA 1
ATOM 920 C C . LEU A 1 121 ? -12.941 4.763 7.278 1.00 91.12 121 LEU A C 1
ATOM 922 O O . LEU A 1 121 ? -13.673 5.057 8.220 1.00 91.12 121 LEU A O 1
ATOM 926 N N . ALA A 1 122 ? -11.667 4.415 7.455 1.00 88.06 122 ALA A N 1
ATOM 927 C CA . ALA A 1 122 ? -11.026 4.296 8.762 1.00 88.06 122 ALA A CA 1
ATOM 928 C C . ALA A 1 122 ? -10.947 5.634 9.525 1.00 88.06 122 ALA A C 1
ATOM 930 O O . ALA A 1 122 ? -10.998 5.673 10.757 1.00 88.06 122 ALA A O 1
ATOM 931 N N . LYS A 1 123 ? -10.827 6.749 8.802 1.00 88.69 123 LYS A N 1
ATOM 932 C CA . LYS A 1 123 ? -10.827 8.104 9.374 1.00 88.69 123 LYS A CA 1
ATOM 933 C C . LYS A 1 123 ? -12.233 8.613 9.691 1.00 88.69 123 LYS A C 1
ATOM 935 O O . LYS A 1 123 ? -12.383 9.543 10.486 1.00 88.69 123 LYS A O 1
ATOM 940 N N . ARG A 1 124 ? -13.275 8.012 9.109 1.00 84.56 124 ARG A N 1
ATOM 941 C CA . ARG A 1 124 ? -14.663 8.418 9.331 1.00 84.56 124 ARG A CA 1
ATOM 942 C C . ARG A 1 124 ? -15.086 8.038 10.751 1.00 84.56 124 ARG A C 1
ATOM 944 O O . ARG A 1 124 ? -15.385 6.884 11.045 1.00 84.56 124 ARG A O 1
ATOM 951 N N . ARG A 1 125 ? -15.122 9.023 11.651 1.00 62.59 125 ARG A N 1
ATOM 952 C CA . ARG A 1 125 ? -15.652 8.826 13.006 1.00 62.59 125 ARG A CA 1
ATOM 953 C C . ARG A 1 125 ? -17.141 8.446 12.945 1.00 62.59 125 ARG A C 1
ATOM 955 O O . ARG A 1 125 ? -17.876 9.049 12.155 1.00 62.59 125 ARG A O 1
ATOM 962 N N . PRO A 1 126 ? -17.621 7.502 13.776 1.00 55.09 126 PRO A N 1
ATOM 963 C CA . PRO A 1 126 ? -19.052 7.296 13.957 1.00 55.09 126 PRO A CA 1
ATOM 964 C C . PRO A 1 126 ? -19.679 8.599 14.462 1.00 55.09 126 PRO A C 1
ATOM 966 O O . PRO A 1 126 ? -19.249 9.140 15.478 1.00 55.09 126 PRO A O 1
ATOM 969 N N . ARG A 1 127 ? -20.705 9.098 13.763 1.00 55.09 127 ARG A N 1
ATOM 970 C CA . ARG A 1 127 ? -21.495 10.287 14.142 1.00 55.09 127 ARG A CA 1
ATOM 971 C C . ARG A 1 127 ? -22.310 10.107 15.439 1.00 55.09 127 ARG A C 1
ATOM 973 O O . ARG A 1 127 ? -23.114 10.965 15.771 1.00 55.09 127 ARG A O 1
ATOM 980 N N . THR A 1 128 ? -22.122 9.013 16.172 1.00 47.41 128 THR A N 1
ATOM 981 C CA . THR A 1 128 ? -22.955 8.611 17.315 1.00 47.41 128 THR A CA 1
ATOM 982 C C . THR A 1 128 ? -22.184 8.586 18.632 1.00 47.41 128 THR A C 1
ATOM 984 O O . THR A 1 128 ? -22.394 7.702 19.453 1.00 47.41 128 THR A O 1
ATOM 987 N N . TYR A 1 129 ? -21.299 9.560 18.841 1.00 43.50 129 TYR A N 1
ATOM 988 C CA . TYR A 1 129 ? -20.907 9.996 20.179 1.00 43.50 129 TYR A CA 1
ATOM 989 C C . TYR A 1 129 ? -20.907 11.523 20.170 1.00 43.50 129 TYR A C 1
ATOM 991 O O . TYR A 1 129 ? -20.046 12.133 19.546 1.00 43.50 129 TYR A O 1
ATOM 999 N N . ASN A 1 130 ? -21.983 12.053 20.753 1.00 39.31 130 ASN A N 1
ATOM 1000 C CA . ASN A 1 130 ? -22.274 13.412 21.201 1.00 39.31 130 ASN A CA 1
ATOM 1001 C C . ASN A 1 130 ? -21.291 14.548 20.857 1.00 39.31 130 ASN A C 1
ATOM 1003 O O . ASN A 1 130 ? -20.081 14.460 21.057 1.00 39.31 130 ASN A O 1
ATOM 1007 N N . LEU A 1 131 ? -21.894 15.680 20.461 1.00 46.59 131 LEU A N 1
ATOM 1008 C CA . LEU A 1 131 ? -21.407 17.024 20.785 1.00 46.59 131 LEU A CA 1
ATOM 1009 C C . LEU A 1 131 ? -20.728 17.036 22.165 1.00 46.59 131 LEU A C 1
ATOM 1011 O O . LEU A 1 131 ? -21.236 16.416 23.095 1.00 46.59 131 LEU A O 1
ATOM 1015 N N . LEU A 1 132 ? -19.685 17.861 22.298 1.00 46.50 132 LEU A N 1
ATOM 1016 C CA . LEU A 1 132 ? -18.823 18.026 23.476 1.00 46.50 132 LEU A CA 1
ATOM 1017 C C . LEU A 1 132 ? -17.758 16.925 23.517 1.00 46.50 132 LEU A C 1
ATOM 1019 O O . LEU A 1 132 ? -18.021 15.783 23.879 1.00 46.50 132 LEU A O 1
ATOM 1023 N N . ILE A 1 133 ? -16.553 17.200 23.016 1.00 44.59 133 ILE A N 1
ATOM 1024 C CA . ILE A 1 133 ? -15.332 17.462 23.804 1.00 44.59 133 ILE A CA 1
ATOM 1025 C C . ILE A 1 133 ? -14.202 17.494 22.730 1.00 44.59 133 ILE A C 1
ATOM 1027 O O . ILE A 1 133 ? -14.104 16.529 21.972 1.00 44.59 133 ILE A O 1
ATOM 1031 N N . PHE A 1 134 ? -13.348 18.494 22.485 1.00 44.38 134 PHE A N 1
ATOM 1032 C CA . PHE A 1 134 ? -12.904 19.727 23.140 1.00 44.38 134 PHE A CA 1
ATOM 1033 C C . PHE A 1 134 ? -12.655 20.806 22.056 1.00 44.38 134 PHE A C 1
ATOM 1035 O O . PHE A 1 134 ? -12.415 20.456 20.896 1.00 44.38 134 PHE A O 1
ATOM 1042 N N . TYR A 1 135 ? -12.723 22.078 22.472 1.00 38.78 135 TYR A N 1
ATOM 1043 C CA . TYR A 1 135 ? -12.050 23.222 21.838 1.00 38.78 135 TYR A CA 1
ATOM 1044 C C . TYR A 1 135 ? -10.545 22.976 21.669 1.00 38.78 135 TYR A C 1
ATOM 1046 O O . TYR A 1 135 ? -9.983 22.234 22.508 1.00 38.78 135 TYR A O 1
#

Sequence (135 aa):
MERRLHPLQLQRHARRLLYASLSHCSNTDLRAASTLHDCLSNLDNAAEEICGSLKQMRQRGATRASGEAFRFQMSNVQTWMSVALTNEETCTKGVQGVGGGMAVYARAAEAKNYTSIALALAKRRPRTYNLLIFY

Foldseek 3Di:
DDPPQDVVNVVVVVLVVVLVVQVPDDPLSNLLSVLLSQLVVLQVLLVVLQVLLVVLVVVVVPDPDDPVSVVVSLVSNLVSLVSSLVSLVSSLVSNVPRVVCPVSNVVSVVSNVVSVVVSVVSPDDPPPDDDDDDD

Organism: NCBI:txid586396